Protein AF-A0A945CCV3-F1 (afdb_monomer_lite)

Secondary structure (DSSP, 8-state):
-------GGGGTTHHHHHHHHHHHH--HHHHHTT--STHHHHGGGT-SEEEEE-SSS--SSHHHHHHHHHHTT-EESGGGGT-S-HHHHHHHHHHHHHHHHHT---TTEEEEE--HHHHHHHHHH--TT-EEEEETTEEEEETTTTS--

pLDDT: mean 76.74, std 17.69, range [27.06, 95.12]

Sequence (149 aa):
MVIVSLQVFDTFPSLKDINQRLNKESSSTYWSSKLKNSFWSNLPERYTKITYVFPFNQPTKSFELLYFASKNNLSTNFGYWFKDTKYFYSKEKKRLQNQILMNEFEDYSIYYFHDLDAWTNIINNKGPQDYAKEVDGYKIYAPNFFSEK

Structure (mmCIF, N/CA/C/O backbone):
data_AF-A0A945CCV3-F1
#
_entry.id   AF-A0A945CCV3-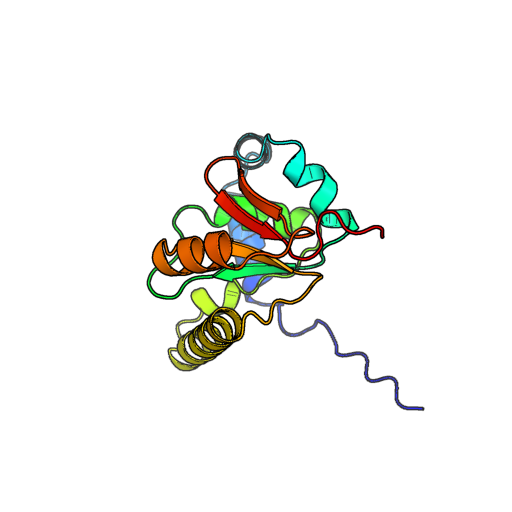F1
#
loop_
_atom_site.group_PDB
_atom_site.id
_atom_site.type_symbol
_atom_site.label_atom_id
_atom_site.label_alt_id
_atom_site.label_comp_id
_atom_site.label_asym_id
_atom_site.label_entity_id
_atom_site.label_seq_id
_atom_site.pdbx_PDB_ins_code
_atom_site.Cartn_x
_atom_site.Cartn_y
_atom_site.Cartn_z
_atom_site.occupancy
_atom_site.B_iso_or_equiv
_atom_site.auth_seq_id
_atom_site.auth_comp_id
_atom_site.auth_asym_id
_atom_site.auth_atom_id
_atom_site.pdbx_PDB_model_num
ATOM 1 N N . MET A 1 1 ? -19.404 -28.806 -15.351 1.00 35.38 1 MET A N 1
ATOM 2 C CA . MET A 1 1 ? -19.218 -27.593 -14.529 1.00 35.38 1 MET A CA 1
ATOM 3 C C . MET A 1 1 ? -17.718 -27.434 -14.330 1.00 35.38 1 MET A C 1
ATOM 5 O O . MET A 1 1 ? -17.134 -28.187 -13.566 1.00 35.38 1 MET A O 1
ATOM 9 N N . VAL A 1 2 ? -17.063 -26.607 -15.147 1.00 27.06 2 VAL A N 1
ATOM 10 C CA . VAL A 1 2 ? -15.604 -26.438 -15.083 1.00 27.06 2 VAL A CA 1
ATOM 11 C C . VAL A 1 2 ? -15.325 -25.411 -13.996 1.00 27.06 2 VAL A C 1
ATOM 13 O O . VAL A 1 2 ? -15.537 -24.220 -14.197 1.00 27.06 2 VAL A O 1
ATOM 16 N N . ILE A 1 3 ? -14.907 -25.883 -12.825 1.00 38.38 3 ILE A N 1
ATOM 17 C CA . ILE A 1 3 ? -14.320 -25.018 -11.808 1.00 38.38 3 ILE A CA 1
ATOM 18 C C . ILE A 1 3 ? -12.915 -24.706 -12.314 1.00 38.38 3 ILE A C 1
ATOM 20 O O . ILE A 1 3 ? -12.028 -25.557 -12.274 1.00 38.38 3 ILE A O 1
ATOM 24 N N . VAL A 1 4 ? -12.725 -23.503 -12.855 1.00 36.97 4 VAL A N 1
ATOM 25 C CA . VAL A 1 4 ? -11.385 -22.977 -13.109 1.00 36.97 4 VAL A CA 1
ATOM 26 C C . VAL A 1 4 ? -10.847 -22.526 -11.760 1.00 36.97 4 VAL A C 1
ATOM 28 O O . VAL A 1 4 ? -11.004 -21.378 -11.355 1.00 36.97 4 VAL A O 1
ATOM 31 N N . SER A 1 5 ? -10.236 -23.453 -11.031 1.00 37.19 5 SER A N 1
ATOM 32 C CA . SER A 1 5 ? -9.310 -23.102 -9.964 1.00 37.19 5 SER A CA 1
ATOM 33 C C . SER A 1 5 ? -8.154 -22.386 -10.659 1.00 37.19 5 SER A C 1
ATOM 35 O O . SER A 1 5 ? -7.307 -23.046 -11.262 1.00 37.19 5 SER A O 1
ATOM 37 N N . LEU A 1 6 ? -8.143 -21.047 -10.663 1.00 35.56 6 LEU A N 1
ATOM 38 C CA . LEU A 1 6 ? -6.943 -20.292 -11.021 1.00 35.56 6 LEU A CA 1
ATOM 39 C C . LEU A 1 6 ? -5.865 -20.729 -10.029 1.00 35.56 6 LEU A C 1
ATOM 41 O O . LEU A 1 6 ? -5.850 -20.332 -8.865 1.00 35.56 6 LEU A O 1
ATOM 45 N N . GLN A 1 7 ? -5.033 -21.659 -10.480 1.00 33.78 7 GLN A N 1
ATOM 46 C CA . GLN A 1 7 ? -3.958 -22.223 -9.701 1.00 33.78 7 GLN A CA 1
ATOM 47 C C . GLN A 1 7 ? -3.011 -21.084 -9.334 1.00 33.78 7 GLN A C 1
ATOM 49 O O . GLN A 1 7 ? -2.461 -20.405 -10.197 1.00 33.78 7 GLN A O 1
ATOM 54 N N . VAL A 1 8 ? -2.800 -20.907 -8.033 1.00 41.38 8 VAL A N 1
ATOM 55 C CA . VAL A 1 8 ? -1.874 -19.952 -7.401 1.00 41.38 8 VAL A CA 1
ATOM 56 C C . VAL A 1 8 ? -0.400 -20.326 -7.687 1.00 41.38 8 VAL A C 1
ATOM 58 O O . VAL A 1 8 ? 0.504 -20.009 -6.922 1.00 41.38 8 VAL A O 1
ATOM 61 N N . PHE A 1 9 ? -0.129 -21.041 -8.781 1.00 35.25 9 PHE A N 1
ATOM 62 C CA . PHE A 1 9 ? 1.121 -21.758 -9.026 1.00 35.25 9 PHE A CA 1
ATOM 63 C C . PHE A 1 9 ? 2.205 -20.961 -9.763 1.00 35.25 9 PHE A C 1
ATOM 65 O O . PHE A 1 9 ? 3.340 -21.426 -9.832 1.00 35.25 9 PHE A O 1
ATOM 72 N N . ASP A 1 10 ? 1.942 -19.723 -10.182 1.00 29.92 10 ASP A N 1
ATOM 73 C CA . ASP A 1 10 ? 2.943 -18.904 -10.889 1.00 29.92 10 ASP A CA 1
ATOM 74 C C . ASP A 1 10 ? 3.707 -17.906 -9.993 1.00 29.92 10 ASP A C 1
ATOM 76 O O . ASP A 1 10 ? 4.259 -16.916 -10.478 1.00 29.92 10 ASP A O 1
ATOM 80 N N . THR A 1 11 ? 3.814 -18.174 -8.683 1.00 43.78 11 THR A N 1
ATOM 81 C CA . THR A 1 11 ? 4.665 -17.377 -7.763 1.00 43.78 11 THR A CA 1
ATOM 82 C C . THR A 1 11 ? 5.885 -18.142 -7.211 1.00 43.78 11 THR A C 1
ATOM 84 O O . THR A 1 11 ? 6.526 -17.693 -6.263 1.00 43.78 11 THR A O 1
ATOM 87 N N . PHE A 1 12 ? 6.248 -19.304 -7.767 1.00 47.75 12 PHE A N 1
ATOM 88 C CA . PHE A 1 12 ? 7.126 -20.262 -7.065 1.00 47.75 12 PHE A CA 1
ATOM 89 C C . PHE A 1 12 ? 8.641 -20.309 -7.372 1.00 47.75 12 PHE A C 1
ATOM 91 O O . PHE A 1 12 ? 9.316 -21.149 -6.775 1.00 47.75 12 PHE A O 1
ATOM 98 N N . PRO A 1 13 ? 9.244 -19.397 -8.160 1.00 41.19 13 PRO A N 1
ATOM 99 C CA . PRO A 1 13 ? 10.700 -19.182 -8.078 1.00 41.19 13 PRO A CA 1
ATOM 100 C C . PRO A 1 13 ? 11.078 -18.041 -7.119 1.00 41.19 13 PRO A C 1
ATOM 102 O O . PRO A 1 13 ? 11.873 -18.227 -6.200 1.00 41.19 13 PRO A O 1
ATOM 105 N N . SER A 1 14 ? 10.440 -16.872 -7.254 1.00 47.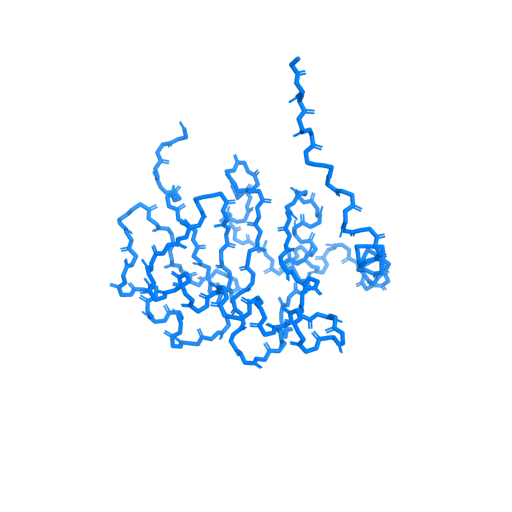47 14 SER A N 1
ATOM 106 C CA . SER A 1 14 ? 10.811 -15.667 -6.496 1.00 47.47 14 SER A CA 1
ATOM 107 C C . SER A 1 14 ? 10.509 -15.769 -5.002 1.00 47.47 14 SER A C 1
ATOM 109 O O . SER A 1 14 ? 11.255 -15.222 -4.198 1.00 47.47 14 SER A O 1
ATOM 111 N N . LEU A 1 15 ? 9.449 -16.483 -4.600 1.00 49.50 15 LEU A N 1
ATOM 112 C CA . LEU A 1 15 ? 9.136 -16.678 -3.179 1.00 49.50 15 LEU A CA 1
ATOM 113 C C . LEU A 1 15 ? 10.166 -17.555 -2.467 1.00 49.50 15 LEU A C 1
ATOM 115 O O . LEU A 1 15 ? 10.426 -17.337 -1.289 1.00 49.50 15 LEU A O 1
ATOM 119 N N . LYS A 1 16 ? 10.774 -18.525 -3.159 1.00 50.00 16 LYS A N 1
ATOM 120 C CA . LYS A 1 16 ? 11.795 -19.397 -2.565 1.00 50.00 16 LYS A CA 1
ATOM 121 C C . LYS A 1 16 ? 13.082 -18.619 -2.293 1.00 50.00 16 LYS A C 1
ATOM 123 O O . LYS A 1 16 ? 13.631 -18.737 -1.201 1.00 50.00 16 LYS A O 1
ATOM 128 N N . ASP A 1 17 ? 13.489 -17.765 -3.228 1.00 53.69 17 ASP A N 1
ATOM 129 C CA . ASP A 1 17 ? 14.653 -16.886 -3.072 1.00 53.69 17 ASP A CA 1
ATOM 130 C C . ASP A 1 17 ? 14.408 -15.784 -2.035 1.00 53.69 17 ASP A C 1
ATOM 132 O O . ASP A 1 17 ? 15.293 -15.477 -1.238 1.00 53.69 17 ASP A O 1
ATOM 136 N N . ILE A 1 18 ? 13.194 -15.221 -1.989 1.00 57.19 18 ILE A N 1
ATOM 137 C CA . ILE A 1 18 ? 12.795 -14.269 -0.945 1.00 57.19 18 ILE A CA 1
ATOM 138 C C . ILE A 1 18 ? 12.786 -14.962 0.417 1.00 57.19 18 ILE A C 1
ATOM 140 O O . ILE A 1 18 ? 13.393 -14.444 1.342 1.00 57.19 18 ILE A O 1
ATOM 144 N N . ASN A 1 19 ? 12.188 -16.147 0.551 1.00 56.75 19 ASN A N 1
ATOM 145 C CA . ASN A 1 19 ? 12.186 -16.893 1.811 1.00 56.75 19 ASN A CA 1
ATOM 146 C C . ASN A 1 19 ? 13.603 -17.289 2.244 1.00 56.75 19 ASN A C 1
ATOM 148 O O . ASN A 1 19 ? 13.918 -17.208 3.426 1.00 56.75 19 ASN A O 1
ATOM 152 N N . GLN A 1 20 ? 14.488 -17.661 1.315 1.00 58.00 20 GLN A N 1
ATOM 153 C CA . GLN A 1 20 ? 15.898 -17.905 1.631 1.00 58.00 20 GLN A CA 1
ATOM 154 C C . GLN A 1 20 ? 16.624 -16.634 2.088 1.00 58.00 20 GLN A C 1
ATOM 156 O O . GLN A 1 20 ? 17.374 -16.695 3.060 1.00 58.00 20 GLN A O 1
ATOM 161 N N . ARG A 1 21 ? 16.393 -15.482 1.442 1.00 53.59 21 ARG A N 1
ATOM 162 C CA . ARG A 1 21 ? 16.958 -14.187 1.864 1.00 53.59 21 ARG A CA 1
ATOM 163 C C . ARG A 1 21 ? 16.403 -13.735 3.215 1.00 53.59 21 ARG A C 1
ATOM 165 O O . ARG A 1 21 ? 17.184 -13.347 4.074 1.00 53.59 21 ARG A O 1
ATOM 172 N N . LEU A 1 22 ? 15.097 -13.882 3.440 1.00 59.44 22 LEU A N 1
ATOM 173 C CA . LEU A 1 22 ? 14.446 -13.622 4.725 1.00 59.44 22 LEU A CA 1
ATOM 174 C C . LEU A 1 22 ? 15.044 -14.503 5.824 1.00 59.44 22 LEU A C 1
ATOM 176 O O . LEU A 1 22 ? 15.437 -13.980 6.857 1.00 59.44 22 LEU A O 1
ATOM 180 N N . ASN A 1 23 ? 15.200 -15.806 5.581 1.00 58.16 23 ASN A N 1
ATOM 181 C CA . ASN A 1 23 ? 15.800 -16.735 6.543 1.00 58.16 23 ASN A CA 1
ATOM 182 C C . ASN A 1 23 ? 17.289 -16.450 6.804 1.00 58.16 23 ASN A C 1
ATOM 184 O O . ASN A 1 23 ? 17.773 -16.699 7.905 1.00 58.16 23 ASN A O 1
ATOM 188 N N . LYS A 1 24 ? 18.023 -15.933 5.810 1.00 54.78 24 LYS A N 1
ATOM 189 C CA . LYS A 1 24 ? 19.440 -15.558 5.944 1.00 54.78 24 LYS A CA 1
ATOM 190 C C . LYS A 1 24 ? 19.630 -14.235 6.697 1.00 54.78 24 LYS A C 1
ATOM 192 O O . LYS A 1 24 ? 20.640 -14.075 7.373 1.00 54.78 24 LYS A O 1
ATOM 197 N N . GLU A 1 25 ? 18.675 -13.309 6.597 1.00 57.81 25 GLU A N 1
ATOM 198 C CA . GLU A 1 25 ? 18.703 -12.005 7.279 1.00 57.81 25 GLU A CA 1
ATOM 199 C C . GLU A 1 25 ? 17.905 -11.967 8.600 1.00 57.81 25 GLU A C 1
ATOM 201 O O . GLU A 1 25 ? 17.929 -10.960 9.308 1.00 57.81 25 GLU A O 1
ATOM 206 N N . SER A 1 26 ? 17.185 -13.028 8.983 1.00 53.06 26 SER A N 1
ATOM 207 C CA . SER A 1 26 ? 16.289 -12.985 10.143 1.00 53.06 26 SER A CA 1
ATOM 208 C C . SER A 1 26 ? 16.949 -13.439 11.445 1.00 53.06 26 SER A C 1
ATOM 210 O O . SER A 1 26 ? 17.090 -14.631 11.712 1.00 53.06 26 SER A O 1
ATOM 212 N N . SER A 1 27 ? 17.129 -12.499 12.367 1.00 56.69 27 SER A N 1
ATOM 213 C CA . SER A 1 27 ? 16.450 -12.698 13.647 1.00 56.69 27 SER A CA 1
ATOM 214 C C . SER A 1 27 ? 15.012 -12.213 13.447 1.00 56.69 27 SER A C 1
ATOM 216 O O . SER A 1 27 ? 14.782 -11.043 13.146 1.00 56.69 27 SER A O 1
ATOM 218 N N . SER A 1 28 ? 14.032 -13.116 13.548 1.00 59.91 28 SER A N 1
ATOM 219 C CA . SER A 1 28 ? 12.593 -12.822 13.386 1.00 59.91 28 SER A CA 1
ATOM 220 C C . SER A 1 28 ? 12.117 -11.641 14.249 1.00 59.91 28 SER A C 1
ATOM 222 O O . SER A 1 28 ? 11.152 -10.959 13.901 1.00 59.91 28 SER A O 1
ATOM 224 N N . THR A 1 29 ? 12.839 -11.372 15.339 1.00 61.19 29 THR A N 1
ATOM 225 C CA . THR A 1 29 ? 12.691 -10.234 16.251 1.00 61.19 29 THR A CA 1
ATOM 226 C C . THR A 1 29 ? 13.014 -8.876 15.617 1.00 61.19 29 THR A C 1
ATOM 228 O O . THR A 1 29 ? 12.352 -7.893 15.939 1.00 61.19 29 THR A O 1
ATOM 231 N N . TYR A 1 30 ? 14.002 -8.776 14.719 1.00 68.88 30 TYR A N 1
ATOM 232 C CA . TYR A 1 30 ? 14.389 -7.494 14.116 1.00 68.88 30 TYR A CA 1
ATOM 233 C C . TYR A 1 30 ? 13.259 -6.938 13.245 1.00 68.88 30 TYR A C 1
ATOM 235 O O . TYR A 1 30 ? 12.801 -5.814 13.452 1.00 68.88 30 TYR A O 1
ATOM 243 N N . TRP A 1 31 ? 12.752 -7.759 12.326 1.00 68.38 31 TRP A N 1
ATOM 244 C CA . TRP A 1 31 ? 11.705 -7.363 11.385 1.00 68.38 31 TRP A CA 1
ATOM 245 C C . TRP A 1 31 ? 10.364 -7.109 12.080 1.00 68.38 31 TRP A C 1
ATOM 247 O O . TRP A 1 31 ? 9.701 -6.115 11.787 1.00 68.38 31 TRP A O 1
ATOM 257 N N . SER A 1 32 ? 9.988 -7.940 13.061 1.00 66.50 32 SER A N 1
ATOM 258 C CA . SER A 1 32 ? 8.768 -7.711 13.850 1.00 66.50 32 SER A CA 1
ATOM 259 C C . SER A 1 32 ? 8.841 -6.430 14.683 1.00 66.50 32 SER A C 1
ATOM 261 O O . SER A 1 32 ? 7.838 -5.740 14.831 1.00 66.50 32 SER A O 1
ATOM 263 N N . SER A 1 33 ? 10.030 -6.051 15.163 1.00 67.94 33 SER A N 1
ATOM 264 C CA . SER A 1 33 ? 10.214 -4.817 15.931 1.00 67.94 33 SER A CA 1
ATOM 265 C C . SER A 1 33 ? 9.997 -3.535 15.121 1.00 67.94 33 SER A C 1
ATOM 267 O O . SER A 1 33 ? 9.909 -2.467 15.718 1.00 67.94 33 SER A O 1
ATOM 269 N N . LYS A 1 34 ? 9.924 -3.595 13.786 1.00 80.44 34 LYS A N 1
ATOM 270 C CA . LYS A 1 34 ? 9.705 -2.412 12.938 1.00 80.44 34 LYS A CA 1
ATOM 271 C C . LYS A 1 34 ? 8.227 -2.096 12.709 1.00 80.44 34 LYS A C 1
ATOM 273 O O . LYS A 1 34 ? 7.914 -0.939 12.469 1.00 80.44 34 LYS A O 1
ATOM 278 N N . LEU A 1 35 ? 7.343 -3.089 12.810 1.00 86.44 35 LEU A N 1
ATOM 279 C CA . LEU A 1 35 ? 5.895 -2.954 12.610 1.00 86.44 35 LEU A CA 1
ATOM 280 C C . LEU A 1 35 ? 5.181 -3.089 13.962 1.00 86.44 35 LEU A C 1
ATOM 282 O O . LEU A 1 35 ? 4.629 -4.139 14.286 1.00 86.44 35 LEU A O 1
ATOM 286 N N . LYS A 1 36 ? 5.272 -2.049 14.798 1.00 84.94 36 LYS A N 1
ATOM 287 C CA . LYS A 1 36 ? 4.811 -2.083 16.199 1.00 84.94 36 LYS A CA 1
ATOM 288 C C . LYS A 1 36 ? 3.359 -1.650 16.367 1.00 84.94 36 LYS A C 1
ATOM 290 O O . LYS A 1 36 ? 2.752 -1.957 17.391 1.00 84.94 36 LYS A O 1
ATOM 295 N N . ASN A 1 37 ? 2.823 -0.887 15.420 1.00 90.00 37 ASN A N 1
ATOM 296 C CA . ASN A 1 37 ? 1.484 -0.334 15.538 1.00 90.00 37 ASN A CA 1
ATOM 297 C C . ASN A 1 37 ? 0.412 -1.439 15.483 1.00 90.00 37 ASN A C 1
ATOM 299 O O . ASN A 1 37 ? 0.493 -2.351 14.659 1.00 90.00 37 ASN A O 1
ATOM 303 N N . SER A 1 38 ? -0.631 -1.332 16.311 1.00 87.69 38 SER A N 1
ATOM 304 C CA . SER A 1 38 ? -1.758 -2.280 16.318 1.00 87.69 38 SER A CA 1
ATOM 305 C C . SER A 1 38 ? -2.547 -2.299 15.005 1.00 87.69 38 SER A C 1
ATOM 307 O O . SER A 1 38 ? -3.271 -3.250 14.736 1.00 87.69 38 SER A O 1
ATOM 309 N N . PHE A 1 39 ? -2.370 -1.297 14.143 1.00 89.44 39 PHE A N 1
ATOM 310 C CA . PHE A 1 39 ? -2.842 -1.321 12.764 1.00 89.44 39 PHE A CA 1
ATOM 311 C C . PHE A 1 39 ? -2.493 -2.642 12.061 1.00 89.44 39 PHE A C 1
ATOM 313 O O . PHE A 1 39 ? -3.368 -3.263 11.464 1.00 89.44 39 PHE A O 1
ATOM 320 N N . TRP A 1 40 ? -1.250 -3.118 12.194 1.00 89.50 40 TRP A N 1
ATOM 321 C CA . TRP A 1 40 ? -0.761 -4.300 11.482 1.00 89.50 40 TRP A CA 1
ATOM 322 C C . TRP A 1 40 ? -1.416 -5.609 11.924 1.00 89.50 40 TRP A C 1
ATOM 324 O O . TRP A 1 40 ? -1.520 -6.524 11.111 1.00 89.50 40 TRP A O 1
ATOM 334 N N . SER A 1 41 ? -1.876 -5.725 13.175 1.00 85.38 41 SER A N 1
ATOM 335 C CA . SER A 1 41 ? -2.489 -6.970 13.660 1.00 85.38 41 SER A CA 1
ATOM 336 C C . SER A 1 41 ? -3.862 -7.235 13.048 1.00 85.38 41 SER A C 1
ATOM 338 O O . SER A 1 41 ? -4.248 -8.390 12.918 1.00 85.38 41 SER A O 1
ATOM 340 N N . ASN A 1 42 ? -4.575 -6.185 12.635 1.00 83.19 42 ASN A N 1
ATOM 341 C CA . ASN A 1 42 ? -5.956 -6.295 12.152 1.00 83.19 42 ASN A CA 1
ATOM 342 C C . ASN A 1 42 ? -6.042 -6.522 10.635 1.00 83.19 42 ASN A C 1
ATOM 344 O O . ASN A 1 42 ? -7.090 -6.894 10.110 1.00 83.19 42 ASN A O 1
ATOM 348 N N . LEU A 1 43 ? -4.945 -6.286 9.913 1.00 87.12 43 LEU A N 1
ATOM 349 C CA . LEU A 1 43 ? -4.909 -6.355 8.454 1.00 87.12 43 LEU A CA 1
ATOM 350 C C . LEU A 1 43 ? -5.153 -7.755 7.876 1.00 87.12 43 LEU A C 1
ATOM 352 O O . LEU A 1 43 ? -5.945 -7.856 6.937 1.00 87.12 43 LEU A O 1
ATOM 356 N N . PRO A 1 44 ? -4.538 -8.833 8.400 1.00 86.19 44 PRO A N 1
ATOM 357 C CA . PRO A 1 44 ? -4.659 -10.155 7.786 1.00 86.19 44 PRO A CA 1
ATOM 358 C C . PRO A 1 44 ? -6.082 -10.718 7.784 1.00 86.19 44 PRO A C 1
ATOM 360 O O . PRO A 1 44 ? -6.384 -11.619 7.012 1.00 86.19 44 PRO A O 1
ATOM 363 N N . GLU A 1 45 ? -6.969 -10.201 8.636 1.00 86.38 45 GLU A N 1
ATOM 364 C CA . GLU A 1 45 ? -8.350 -10.676 8.694 1.00 86.38 45 GLU A CA 1
ATOM 365 C C . GLU A 1 45 ? -9.265 -10.084 7.614 1.00 86.38 45 GLU A C 1
ATOM 367 O O . GLU A 1 45 ? -10.400 -10.538 7.468 1.00 86.38 45 GLU A O 1
ATOM 372 N N . ARG A 1 46 ? -8.835 -9.012 6.941 1.00 88.69 46 ARG A N 1
ATOM 373 C CA . ARG A 1 46 ? -9.648 -8.283 5.953 1.00 88.69 46 ARG A CA 1
ATOM 374 C C . ARG A 1 46 ? -8.989 -8.227 4.583 1.00 88.69 46 ARG A C 1
ATOM 376 O O . ARG A 1 46 ? -9.680 -8.247 3.571 1.00 88.69 46 ARG A O 1
ATOM 383 N N . TYR A 1 47 ? -7.667 -8.166 4.549 1.00 92.88 47 TYR A N 1
ATOM 384 C CA . TYR A 1 47 ? -6.912 -7.984 3.321 1.00 92.88 47 TYR A CA 1
ATOM 385 C C . TYR A 1 47 ? -6.149 -9.255 2.981 1.00 92.88 47 TYR A C 1
ATOM 387 O O . TYR A 1 47 ? -5.629 -9.936 3.858 1.00 92.88 47 TYR A O 1
ATOM 395 N N . THR A 1 48 ? -6.044 -9.546 1.689 1.00 92.75 48 THR A N 1
ATOM 396 C CA . THR A 1 48 ? -5.353 -10.734 1.157 1.00 92.75 48 THR A CA 1
ATOM 397 C C . THR A 1 48 ? -4.111 -10.360 0.346 1.00 92.75 48 THR A C 1
ATOM 399 O O . THR A 1 48 ? -3.392 -11.226 -0.168 1.00 92.75 48 THR A O 1
ATOM 402 N N . LYS A 1 49 ? -3.841 -9.056 0.211 1.00 92.69 49 LYS A N 1
ATOM 403 C CA . LYS A 1 49 ? -2.810 -8.520 -0.675 1.00 92.69 49 LYS A CA 1
ATOM 404 C C . LYS A 1 49 ? -2.160 -7.263 -0.108 1.00 92.69 49 LYS A C 1
ATOM 406 O O . LYS A 1 49 ? -2.837 -6.398 0.440 1.00 92.69 49 LYS A O 1
ATOM 411 N N . ILE A 1 50 ? -0.848 -7.143 -0.307 1.00 90.94 50 ILE A N 1
ATOM 412 C CA . ILE A 1 50 ? -0.103 -5.888 -0.179 1.00 90.94 50 ILE A CA 1
ATOM 413 C C . ILE A 1 50 ? 0.412 -5.494 -1.563 1.00 90.94 50 ILE A C 1
ATOM 415 O O . ILE A 1 50 ? 1.273 -6.150 -2.155 1.00 90.94 50 ILE A O 1
ATOM 419 N N . THR A 1 51 ? -0.121 -4.397 -2.081 1.00 90.81 51 THR A N 1
ATOM 420 C CA . THR A 1 51 ? 0.286 -3.783 -3.337 1.00 90.81 51 THR A CA 1
ATOM 421 C C . THR A 1 51 ? 1.272 -2.665 -3.052 1.00 90.81 51 THR A C 1
ATOM 423 O O . THR A 1 51 ? 0.957 -1.658 -2.421 1.00 90.81 51 THR A O 1
ATOM 426 N N . TYR A 1 52 ? 2.484 -2.823 -3.556 1.00 87.56 52 TYR A N 1
ATOM 427 C CA . TYR A 1 52 ? 3.479 -1.778 -3.504 1.00 87.56 52 TYR A CA 1
ATOM 428 C C . TYR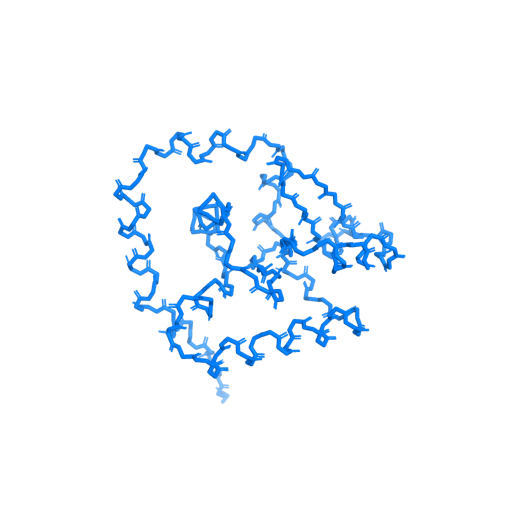 A 1 52 ? 3.320 -0.841 -4.701 1.00 87.56 52 TYR A C 1
ATOM 430 O O . TYR A 1 52 ? 3.344 -1.279 -5.857 1.00 87.56 52 TYR A O 1
ATOM 438 N N . VAL A 1 53 ? 3.176 0.451 -4.420 1.00 85.88 53 VAL A N 1
ATOM 439 C C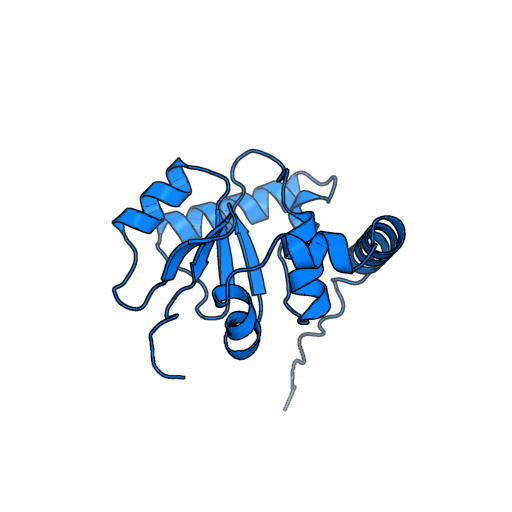A . VAL A 1 53 ? 2.958 1.495 -5.417 1.00 85.88 53 VAL A CA 1
ATOM 440 C C . VAL A 1 53 ? 4.282 2.210 -5.700 1.00 85.88 53 VAL A C 1
ATOM 442 O O . VAL A 1 53 ? 4.660 3.151 -4.997 1.00 85.88 53 VAL A O 1
ATOM 445 N N . PHE A 1 54 ? 4.998 1.749 -6.736 1.00 74.19 54 PHE A N 1
ATOM 446 C CA . PHE A 1 54 ? 6.259 2.347 -7.199 1.00 74.19 54 PHE A CA 1
ATOM 447 C C . PHE A 1 54 ? 6.159 2.860 -8.631 1.00 74.19 54 PHE A C 1
ATOM 449 O O . PHE A 1 54 ? 6.225 2.083 -9.584 1.00 74.19 54 PHE A O 1
ATOM 456 N N . PRO A 1 55 ? 6.073 4.177 -8.826 1.00 53.56 55 PRO A N 1
ATOM 457 C CA . PRO A 1 55 ? 6.188 4.739 -10.159 1.00 53.56 55 PRO A CA 1
ATOM 458 C C . PRO A 1 55 ? 7.648 4.924 -10.613 1.00 53.56 55 PRO A C 1
ATOM 460 O O . PRO A 1 55 ? 7.866 4.941 -11.824 1.00 53.56 55 PRO A O 1
ATOM 463 N N . PHE A 1 56 ? 8.649 5.025 -9.721 1.00 51.97 56 PHE A N 1
ATOM 464 C CA . PHE A 1 56 ? 10.019 5.398 -10.137 1.00 51.97 56 PHE A CA 1
ATOM 465 C C . PHE A 1 56 ? 11.175 4.559 -9.556 1.00 51.97 56 PHE A C 1
ATOM 467 O O . PHE A 1 56 ? 12.003 4.117 -10.347 1.00 51.97 56 PHE A O 1
ATOM 474 N N . ASN A 1 57 ? 11.228 4.265 -8.247 1.00 54.53 57 ASN A N 1
ATOM 475 C CA . ASN A 1 57 ? 12.390 3.600 -7.618 1.00 54.53 57 ASN A CA 1
ATOM 476 C C . ASN A 1 57 ? 12.031 2.330 -6.830 1.00 54.53 57 ASN A C 1
ATOM 478 O O . ASN A 1 57 ? 10.924 2.205 -6.305 1.00 54.53 57 ASN A O 1
ATOM 482 N N . GLN A 1 58 ? 12.995 1.406 -6.722 1.00 59.81 58 GLN A N 1
ATOM 483 C CA . GLN A 1 58 ? 12.896 0.212 -5.880 1.00 59.81 58 GLN A CA 1
ATOM 484 C C . GLN A 1 58 ? 12.812 0.623 -4.395 1.00 59.81 58 GLN A C 1
ATOM 486 O O . GLN A 1 58 ? 13.574 1.486 -3.955 1.00 59.81 58 GLN A O 1
ATOM 491 N N . PRO A 1 59 ? 11.898 0.042 -3.604 1.00 60.12 59 PRO A N 1
ATOM 492 C CA . PRO A 1 59 ? 11.732 0.401 -2.199 1.00 60.12 59 PRO A CA 1
ATOM 493 C C . PRO A 1 59 ? 12.948 0.071 -1.346 1.00 60.12 59 PRO A C 1
ATOM 495 O O . PRO A 1 59 ? 13.461 -1.043 -1.368 1.00 60.12 59 PRO A O 1
ATOM 498 N N . THR A 1 60 ? 13.304 1.010 -0.478 1.00 62.19 60 THR A N 1
ATOM 499 C CA . THR A 1 60 ? 14.362 0.852 0.528 1.00 62.19 60 THR A CA 1
ATOM 500 C C . THR A 1 60 ? 13.884 0.209 1.837 1.00 62.19 60 THR A C 1
ATOM 502 O O . THR A 1 60 ? 14.712 -0.211 2.635 1.00 62.19 60 THR A O 1
ATOM 505 N N . LYS A 1 61 ? 12.563 0.103 2.060 1.00 69.31 61 LYS A N 1
ATOM 506 C CA . LYS A 1 61 ? 11.930 -0.461 3.277 1.00 69.31 61 LYS A CA 1
ATOM 507 C C . LYS A 1 61 ? 10.944 -1.597 2.978 1.00 69.31 61 LYS A C 1
ATOM 509 O O . LYS A 1 61 ? 9.918 -1.756 3.629 1.00 69.31 61 LYS A O 1
ATOM 514 N N . SER A 1 62 ? 11.147 -2.327 1.886 1.00 73.81 62 SER A N 1
ATOM 515 C CA . SER A 1 62 ? 10.183 -3.356 1.480 1.00 73.81 62 SER A CA 1
ATOM 516 C C . SER A 1 62 ? 10.285 -4.650 2.270 1.00 73.81 62 SER A C 1
ATOM 518 O O . SER A 1 62 ? 9.301 -5.383 2.316 1.00 73.81 62 SER A O 1
ATOM 520 N N . PHE A 1 63 ? 11.447 -4.951 2.852 1.00 78.31 63 PHE A N 1
ATOM 521 C CA . PHE A 1 63 ? 11.712 -6.247 3.475 1.00 78.31 63 PHE A CA 1
ATOM 522 C C . PHE A 1 63 ? 10.822 -6.508 4.691 1.00 78.31 63 PHE A C 1
ATOM 524 O O . PHE A 1 63 ? 10.287 -7.606 4.813 1.00 78.31 63 PHE A O 1
ATOM 531 N N . GLU A 1 64 ? 10.565 -5.497 5.521 1.00 83.56 64 GLU A N 1
ATOM 532 C CA . GLU A 1 64 ? 9.629 -5.572 6.644 1.00 83.56 64 GLU A CA 1
ATOM 533 C C . GLU A 1 64 ? 8.222 -5.967 6.174 1.00 83.56 64 GLU A C 1
ATOM 535 O O . GLU A 1 64 ? 7.607 -6.885 6.719 1.00 83.56 64 GLU A O 1
ATOM 540 N N . LEU A 1 65 ? 7.725 -5.295 5.129 1.00 84.62 65 LEU A N 1
ATOM 541 C CA . LEU A 1 65 ? 6.399 -5.546 4.566 1.00 84.62 65 LEU A CA 1
ATOM 542 C C . LEU A 1 65 ? 6.322 -6.906 3.863 1.00 84.62 65 LEU A C 1
ATOM 544 O O . LEU A 1 65 ? 5.288 -7.563 3.932 1.00 84.62 65 LEU A O 1
ATOM 548 N N . LEU A 1 66 ? 7.407 -7.360 3.228 1.00 83.44 66 LEU A N 1
ATOM 549 C CA . LEU A 1 66 ? 7.466 -8.689 2.612 1.00 83.44 66 LEU A CA 1
ATOM 550 C C . LEU A 1 66 ? 7.458 -9.788 3.652 1.00 83.44 66 LEU A C 1
ATOM 552 O O . LEU A 1 66 ? 6.771 -10.791 3.482 1.00 83.44 66 LEU A O 1
ATOM 556 N N . TYR A 1 67 ? 8.224 -9.601 4.723 1.00 83.69 67 TYR A N 1
ATOM 557 C CA . TYR A 1 67 ? 8.236 -10.519 5.843 1.00 83.69 67 TYR A CA 1
ATOM 558 C C . TYR A 1 67 ? 6.847 -10.595 6.483 1.00 83.69 67 TYR A C 1
ATOM 560 O O . TYR A 1 67 ? 6.332 -11.689 6.710 1.00 83.69 67 TYR A O 1
ATOM 568 N N . PHE A 1 68 ? 6.204 -9.444 6.704 1.00 86.25 68 PHE A N 1
ATOM 569 C CA . PHE A 1 68 ? 4.831 -9.381 7.196 1.00 86.25 68 PHE A CA 1
ATOM 570 C C . PHE A 1 68 ? 3.845 -10.078 6.252 1.00 86.25 68 PHE A C 1
ATOM 572 O O . PHE A 1 68 ? 3.029 -10.873 6.715 1.00 86.25 68 PHE A O 1
ATOM 579 N N . ALA A 1 69 ? 3.938 -9.829 4.944 1.00 87.69 69 ALA A N 1
ATOM 580 C CA . ALA A 1 69 ? 3.086 -10.466 3.950 1.00 87.69 69 ALA A CA 1
ATOM 581 C C . ALA A 1 69 ? 3.266 -11.988 3.948 1.00 87.69 69 ALA A C 1
ATOM 583 O O . ALA A 1 69 ? 2.287 -12.719 4.059 1.00 87.69 69 ALA A O 1
ATOM 584 N N . SER A 1 70 ? 4.516 -12.461 3.919 1.00 84.12 70 SER A N 1
ATOM 585 C CA . SER A 1 70 ? 4.858 -13.886 3.961 1.00 84.12 70 SER A CA 1
ATOM 586 C C . SER A 1 70 ? 4.313 -14.560 5.224 1.00 84.12 70 SER A C 1
ATOM 588 O O . SER A 1 70 ? 3.613 -15.566 5.137 1.00 84.12 70 SER A O 1
ATOM 590 N N . LYS A 1 71 ? 4.531 -13.955 6.401 1.00 85.19 71 LYS A N 1
ATOM 591 C CA . LYS A 1 71 ? 4.051 -14.482 7.688 1.00 85.19 71 LYS A CA 1
ATOM 592 C C . LYS A 1 71 ? 2.523 -14.592 7.765 1.00 85.19 71 LYS A C 1
ATOM 594 O O . LYS A 1 71 ? 2.017 -15.471 8.455 1.00 85.19 71 LYS A O 1
ATOM 599 N N . ASN A 1 72 ? 1.804 -13.700 7.088 1.00 85.31 72 ASN A N 1
ATOM 600 C CA . ASN A 1 72 ? 0.345 -13.614 7.133 1.00 85.31 72 ASN A CA 1
ATOM 601 C C . ASN A 1 72 ? -0.338 -14.146 5.860 1.00 85.31 72 ASN A C 1
ATOM 603 O O . ASN A 1 72 ? -1.524 -13.903 5.666 1.00 85.31 72 ASN A O 1
ATOM 607 N N . ASN A 1 73 ? 0.387 -14.867 4.995 1.00 85.25 73 ASN A N 1
ATOM 608 C CA . ASN A 1 73 ? -0.123 -15.410 3.728 1.00 85.25 73 ASN A CA 1
ATOM 609 C C . ASN A 1 73 ? -0.744 -14.355 2.788 1.00 85.25 73 ASN A C 1
ATOM 611 O O . ASN A 1 73 ? -1.667 -14.651 2.031 1.00 85.25 73 ASN A O 1
ATOM 615 N N . LEU A 1 74 ? -0.231 -13.123 2.817 1.00 87.62 74 LEU A N 1
ATOM 616 C CA . LEU A 1 74 ? -0.661 -12.050 1.925 1.00 87.62 74 LEU A CA 1
ATOM 617 C C . LEU A 1 74 ? 0.116 -12.118 0.610 1.00 87.62 74 LEU A C 1
ATOM 619 O O . LEU A 1 74 ? 1.345 -12.222 0.589 1.00 87.62 74 LEU A O 1
ATOM 623 N N . SER A 1 75 ? -0.602 -12.004 -0.503 1.00 89.44 75 SER A N 1
ATOM 624 C CA . SER A 1 75 ? 0.015 -11.876 -1.824 1.00 89.44 75 SER A CA 1
ATOM 625 C C . SER A 1 75 ? 0.677 -10.503 -1.993 1.00 89.44 75 SER A C 1
ATOM 627 O O . SER A 1 75 ? 0.278 -9.523 -1.363 1.00 89.44 75 SER A O 1
ATOM 629 N N . THR A 1 76 ? 1.696 -10.403 -2.853 1.00 86.75 76 THR A N 1
ATOM 630 C CA . THR A 1 76 ? 2.337 -9.115 -3.156 1.00 86.75 76 THR A CA 1
ATOM 631 C C . THR A 1 76 ? 2.644 -8.961 -4.639 1.00 86.75 76 THR A C 1
ATOM 633 O O . THR A 1 76 ? 2.948 -9.937 -5.324 1.00 86.75 76 THR A O 1
ATOM 636 N N . ASN A 1 77 ? 2.636 -7.724 -5.144 1.00 85.44 77 ASN A N 1
ATOM 637 C CA . ASN A 1 77 ? 3.144 -7.418 -6.490 1.00 85.44 77 ASN A CA 1
ATOM 638 C C . ASN A 1 77 ? 4.675 -7.248 -6.518 1.00 85.44 77 ASN A C 1
ATOM 640 O O . ASN A 1 77 ? 5.234 -6.803 -7.519 1.00 85.44 77 ASN A O 1
ATOM 644 N N . PHE A 1 78 ? 5.374 -7.599 -5.433 1.00 79.56 78 PHE A N 1
ATOM 645 C CA . PHE A 1 78 ? 6.780 -7.260 -5.267 1.00 79.56 78 PHE A CA 1
ATOM 646 C C . PHE A 1 78 ? 7.685 -7.888 -6.329 1.00 79.56 78 PHE A C 1
ATOM 648 O O . PHE A 1 78 ? 8.605 -7.245 -6.825 1.00 79.56 78 PHE A O 1
ATOM 655 N N . GLY A 1 79 ? 7.380 -9.124 -6.737 1.00 72.75 79 GLY A N 1
ATOM 656 C CA . GLY A 1 79 ? 8.152 -9.848 -7.746 1.00 72.75 79 GLY A CA 1
ATOM 657 C C . GLY A 1 79 ? 8.228 -9.139 -9.103 1.00 72.75 79 GLY A C 1
ATOM 658 O O . GLY A 1 79 ? 9.219 -9.305 -9.808 1.00 72.75 79 GLY A O 1
ATOM 659 N N . TYR A 1 80 ? 7.245 -8.302 -9.462 1.00 72.19 80 TYR A N 1
ATOM 660 C CA . TYR A 1 80 ? 7.293 -7.510 -10.699 1.00 72.19 80 TYR A CA 1
ATOM 661 C C . TYR A 1 80 ? 8.438 -6.490 -10.697 1.00 72.19 80 TYR A C 1
ATOM 663 O O . TYR A 1 80 ? 8.970 -6.179 -11.760 1.00 72.19 80 TYR A O 1
ATOM 671 N N . TRP A 1 81 ? 8.853 -6.018 -9.519 1.00 69.62 81 TRP A N 1
ATOM 672 C CA . TRP A 1 81 ? 9.922 -5.029 -9.360 1.00 69.62 81 TRP A CA 1
ATOM 673 C C . TRP A 1 81 ? 11.329 -5.638 -9.361 1.00 69.62 81 TRP A C 1
ATOM 675 O O . TRP A 1 81 ? 12.301 -4.903 -9.487 1.00 69.62 81 TRP A O 1
ATOM 685 N N . PHE A 1 82 ? 11.441 -6.962 -9.214 1.00 66.75 82 PHE A N 1
ATOM 686 C CA . PHE A 1 82 ? 12.720 -7.691 -9.144 1.00 66.75 82 PHE A CA 1
ATOM 687 C C . PHE A 1 82 ? 13.029 -8.482 -10.408 1.00 66.75 82 PHE A C 1
ATOM 689 O O . PHE A 1 82 ? 14.116 -9.036 -10.538 1.00 66.75 82 PHE A O 1
ATOM 696 N N . LYS A 1 83 ? 12.079 -8.570 -11.340 1.00 65.50 83 LYS A N 1
ATOM 697 C CA . LYS A 1 83 ? 12.333 -9.193 -12.633 1.00 65.50 83 LYS A CA 1
ATOM 698 C C . LYS A 1 83 ? 13.145 -8.230 -13.499 1.00 65.50 83 LYS A C 1
ATOM 700 O O . LYS A 1 83 ? 12.679 -7.130 -13.783 1.00 65.50 83 LYS A O 1
ATOM 705 N N . ASP A 1 84 ? 14.262 -8.704 -14.049 1.00 58.12 84 ASP A N 1
ATOM 706 C CA . ASP A 1 84 ? 15.113 -7.992 -15.030 1.00 58.12 84 ASP A CA 1
ATOM 707 C C . ASP A 1 84 ? 14.439 -7.745 -16.396 1.00 58.12 84 ASP A C 1
ATOM 709 O O . ASP A 1 84 ? 15.070 -7.447 -17.409 1.00 58.12 84 ASP A O 1
ATOM 713 N N . THR A 1 85 ? 13.116 -7.864 -16.465 1.00 65.38 85 THR A N 1
ATOM 714 C CA . THR A 1 85 ? 12.351 -7.741 -17.701 1.00 65.38 85 THR A CA 1
ATOM 715 C C . THR A 1 85 ? 11.559 -6.444 -17.678 1.00 65.38 85 THR A C 1
ATOM 717 O O . THR A 1 85 ? 10.488 -6.339 -17.075 1.00 65.38 85 THR A O 1
ATOM 720 N N . LYS A 1 86 ? 12.069 -5.453 -18.420 1.00 73.38 86 LYS A N 1
ATOM 721 C CA . LYS A 1 86 ? 11.454 -4.128 -18.617 1.00 73.38 86 LYS A CA 1
ATOM 722 C C . LYS A 1 86 ? 9.951 -4.200 -18.919 1.00 73.38 86 LYS A C 1
ATOM 724 O O . LYS A 1 86 ? 9.193 -3.351 -18.465 1.00 73.38 86 LYS A O 1
ATOM 729 N N . TYR A 1 87 ? 9.510 -5.235 -19.637 1.00 77.50 87 TYR A N 1
ATOM 730 C CA . TYR A 1 87 ? 8.100 -5.469 -19.951 1.00 77.50 87 TYR A CA 1
ATOM 731 C C . TYR A 1 87 ? 7.207 -5.590 -18.705 1.00 77.50 87 TYR A C 1
ATOM 733 O O . TYR A 1 87 ? 6.192 -4.900 -18.610 1.00 77.50 87 TYR A O 1
ATOM 741 N N . PHE A 1 88 ? 7.576 -6.443 -17.745 1.00 73.81 88 PHE A N 1
ATOM 742 C CA . PHE A 1 88 ? 6.758 -6.697 -16.557 1.00 73.81 88 PHE A CA 1
ATOM 743 C C . PHE A 1 88 ? 6.704 -5.469 -15.649 1.00 73.81 88 PHE A C 1
ATOM 745 O O . PHE A 1 88 ? 5.625 -5.113 -15.178 1.00 73.81 88 PHE A O 1
ATOM 752 N N . TYR A 1 89 ? 7.835 -4.776 -15.506 1.00 77.00 89 TYR A N 1
ATOM 753 C CA . TYR A 1 89 ? 7.911 -3.491 -14.818 1.00 77.00 89 TYR A CA 1
ATOM 754 C C . TYR A 1 89 ? 6.979 -2.450 -15.457 1.00 77.00 89 TYR A C 1
ATOM 756 O O . TYR A 1 89 ? 6.140 -1.858 -14.782 1.00 77.00 89 TYR A O 1
ATOM 764 N N . SER A 1 90 ? 7.077 -2.239 -16.776 1.00 81.31 90 SER A N 1
ATOM 765 C CA . SER A 1 90 ? 6.263 -1.238 -17.478 1.00 81.31 90 SER A CA 1
ATOM 766 C C . SER A 1 90 ? 4.770 -1.562 -17.440 1.00 81.31 90 SER A C 1
ATOM 768 O O . SER A 1 90 ? 3.955 -0.652 -17.286 1.00 81.31 90 SER A O 1
ATOM 770 N N . LYS A 1 91 ? 4.404 -2.844 -17.552 1.00 84.50 91 LYS A N 1
ATOM 771 C CA . LYS A 1 91 ? 3.011 -3.294 -17.456 1.00 84.50 91 LYS A CA 1
ATOM 772 C C . LYS A 1 91 ? 2.430 -3.004 -16.072 1.00 84.50 91 LYS A C 1
ATOM 774 O O . LYS A 1 91 ? 1.351 -2.422 -15.987 1.00 84.50 91 LYS A O 1
ATOM 779 N N . GLU A 1 92 ? 3.148 -3.370 -15.013 1.00 84.81 92 GLU A N 1
ATOM 780 C CA . GLU A 1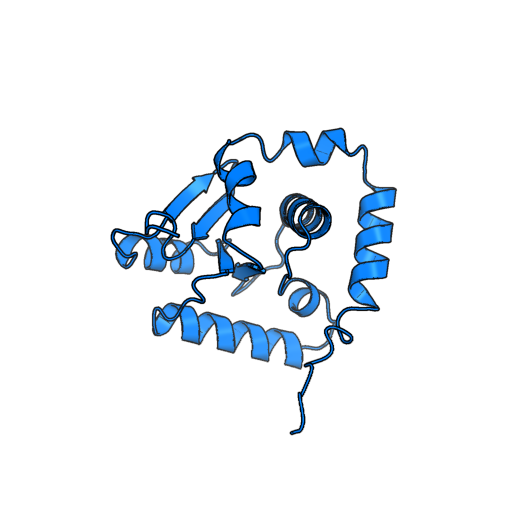 92 ? 2.696 -3.158 -13.635 1.00 84.81 92 GLU A CA 1
ATOM 781 C C . GLU A 1 92 ? 2.634 -1.668 -13.279 1.00 84.81 92 GLU A C 1
ATOM 783 O O . GLU A 1 92 ? 1.637 -1.204 -12.727 1.00 84.81 92 GLU A O 1
ATOM 788 N N . LYS A 1 93 ? 3.634 -0.883 -13.697 1.00 83.94 93 LYS A N 1
ATOM 789 C CA . LYS A 1 93 ? 3.624 0.575 -13.543 1.00 83.94 93 LYS A CA 1
ATOM 790 C C . LYS A 1 93 ? 2.398 1.208 -14.203 1.00 83.94 93 LYS A C 1
ATOM 792 O O . LYS A 1 93 ? 1.709 1.994 -13.560 1.00 83.94 93 LYS A O 1
ATOM 797 N N . LYS A 1 94 ? 2.094 0.853 -15.458 1.00 86.56 94 LYS A N 1
ATOM 798 C CA . LYS A 1 94 ? 0.926 1.394 -16.173 1.00 86.56 94 LYS A CA 1
ATOM 799 C C . LYS A 1 94 ? -0.387 1.000 -15.492 1.00 86.56 94 LYS A C 1
ATOM 801 O O . LYS A 1 94 ? -1.282 1.831 -15.375 1.00 86.56 94 LYS A O 1
ATOM 806 N N . ARG A 1 95 ? -0.489 -0.246 -15.014 1.00 88.50 95 ARG A N 1
ATOM 807 C CA . ARG A 1 95 ? -1.649 -0.726 -14.251 1.00 88.50 95 ARG A CA 1
ATOM 808 C C . ARG A 1 95 ? -1.883 0.138 -13.008 1.00 88.50 95 ARG A C 1
ATOM 810 O O . ARG A 1 95 ? -2.988 0.629 -12.823 1.00 88.50 95 ARG A O 1
ATOM 817 N N . LEU A 1 96 ? -0.843 0.369 -12.206 1.00 87.94 96 LEU A N 1
ATOM 818 C CA . LEU A 1 96 ? -0.927 1.183 -10.989 1.00 87.94 96 LEU A CA 1
ATOM 819 C C . LEU A 1 96 ? -1.220 2.658 -11.280 1.00 87.94 96 LEU A C 1
ATOM 821 O O . LEU A 1 96 ? -2.023 3.263 -10.581 1.00 87.94 96 LEU A O 1
ATOM 825 N N . GLN A 1 97 ? -0.613 3.230 -12.324 1.00 86.56 97 GLN A N 1
ATOM 826 C CA . GLN A 1 97 ? -0.913 4.600 -12.750 1.00 86.56 97 GLN A CA 1
ATOM 827 C C . GLN A 1 97 ? -2.392 4.760 -13.105 1.00 86.56 97 GLN A C 1
ATOM 829 O O . GLN A 1 97 ? -3.023 5.701 -12.639 1.00 86.56 97 GLN A O 1
ATOM 834 N N . ASN A 1 98 ? -2.958 3.821 -13.866 1.00 86.88 98 ASN A N 1
ATOM 835 C CA . ASN A 1 98 ? -4.380 3.845 -14.196 1.00 86.88 98 ASN A CA 1
ATOM 836 C C . ASN A 1 98 ? -5.259 3.712 -12.946 1.00 86.88 98 ASN A C 1
ATOM 838 O O . ASN A 1 98 ? -6.194 4.489 -12.806 1.00 86.88 98 ASN A O 1
ATOM 842 N N . GLN A 1 99 ? -4.931 2.801 -12.021 1.00 88.12 99 GLN A N 1
ATOM 843 C CA . GLN A 1 99 ? -5.677 2.653 -10.762 1.00 88.12 99 GLN A CA 1
ATOM 844 C C . GLN A 1 99 ? -5.705 3.952 -9.953 1.00 88.12 99 GLN A C 1
ATOM 846 O O . GLN A 1 99 ? -6.759 4.363 -9.485 1.00 88.12 99 GLN A O 1
ATOM 851 N N . ILE A 1 100 ? -4.563 4.635 -9.840 1.00 86.94 100 ILE A N 1
ATOM 852 C CA . ILE A 1 100 ? -4.464 5.914 -9.124 1.00 86.94 100 ILE A CA 1
ATOM 853 C C . ILE A 1 100 ? -5.255 7.014 -9.838 1.00 86.94 100 ILE A C 1
ATOM 855 O O . ILE A 1 100 ? -5.942 7.791 -9.184 1.00 86.94 100 ILE A O 1
ATOM 859 N N . LEU A 1 101 ? -5.158 7.094 -11.169 1.00 84.38 101 LEU A N 1
ATOM 860 C CA . LEU A 1 101 ? -5.865 8.103 -11.964 1.00 84.38 101 LEU A CA 1
ATOM 861 C C . LEU A 1 101 ? -7.385 7.913 -11.932 1.00 84.38 101 LEU A C 1
ATOM 863 O O . LEU A 1 101 ? -8.117 8.896 -11.929 1.00 84.38 101 LEU A O 1
ATOM 867 N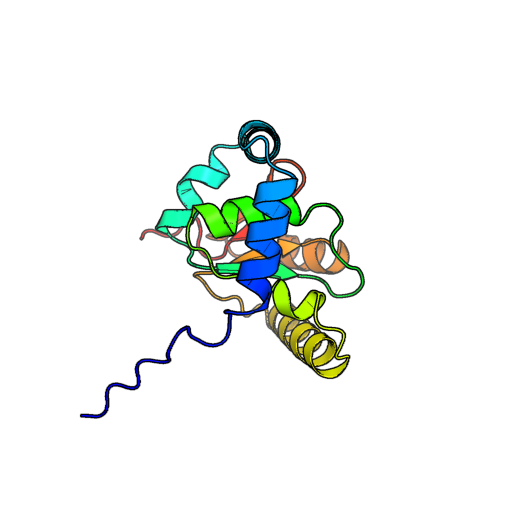 N . MET A 1 102 ? -7.848 6.664 -11.923 1.00 85.25 102 MET A N 1
ATOM 868 C CA . MET A 1 102 ? -9.270 6.312 -11.917 1.00 85.25 102 MET A CA 1
ATOM 869 C C . MET A 1 102 ? -9.848 6.186 -10.501 1.00 85.25 102 MET A C 1
ATOM 871 O O . MET A 1 102 ? -11.054 6.030 -10.357 1.00 85.25 102 MET A O 1
ATOM 875 N N . ASN A 1 103 ? -9.010 6.280 -9.460 1.00 82.88 103 ASN A N 1
ATOM 876 C CA . ASN A 1 103 ? -9.373 5.996 -8.069 1.00 82.88 103 ASN A CA 1
ATOM 877 C C . ASN A 1 103 ? -9.981 4.586 -7.885 1.00 82.88 103 ASN A C 1
ATOM 879 O O . ASN A 1 103 ? -10.877 4.377 -7.071 1.00 82.88 103 ASN A O 1
ATOM 883 N N . GLU A 1 104 ? -9.500 3.617 -8.668 1.00 88.06 104 GLU A N 1
ATOM 884 C CA . GLU A 1 104 ? -9.991 2.236 -8.699 1.00 88.06 104 GLU A CA 1
ATOM 885 C C . GLU A 1 104 ? -9.029 1.313 -7.944 1.00 88.06 104 GLU A C 1
ATOM 887 O O . GLU A 1 104 ? -8.068 0.762 -8.500 1.00 88.06 104 GLU A O 1
ATOM 892 N N . PHE A 1 105 ? -9.294 1.146 -6.650 1.00 91.00 105 PHE A N 1
ATOM 893 C CA . PHE A 1 105 ? -8.517 0.292 -5.758 1.00 91.00 105 PHE A CA 1
ATOM 894 C C . PHE A 1 105 ? -9.268 -1.002 -5.422 1.00 91.00 105 PHE A C 1
ATOM 896 O O . PHE A 1 105 ? -10.489 -1.039 -5.353 1.00 91.00 105 PHE A O 1
ATOM 903 N N . GLU A 1 106 ? -8.519 -2.088 -5.241 1.00 91.25 106 GLU A N 1
ATOM 904 C CA . GLU A 1 106 ? -9.041 -3.384 -4.811 1.00 91.25 106 GLU A CA 1
ATOM 905 C C . GLU A 1 106 ? -9.319 -3.330 -3.303 1.00 91.25 106 GLU A C 1
ATOM 907 O O . GLU A 1 106 ? -8.390 -3.137 -2.516 1.00 91.25 106 GLU A O 1
ATOM 912 N N . ASP A 1 107 ? -10.564 -3.579 -2.896 1.00 92.19 107 ASP A N 1
ATOM 913 C CA . ASP A 1 107 ? -11.001 -3.497 -1.491 1.00 92.19 107 ASP A CA 1
ATOM 914 C C . ASP A 1 107 ? -10.259 -4.446 -0.541 1.00 92.19 107 ASP A C 1
ATOM 916 O O . ASP A 1 107 ? -10.127 -4.186 0.651 1.00 92.19 107 ASP A O 1
ATOM 920 N N . TYR A 1 108 ? -9.739 -5.551 -1.070 1.00 92.38 108 TYR A N 1
ATOM 921 C CA . TYR A 1 108 ? -8.990 -6.562 -0.321 1.00 92.38 108 TYR A CA 1
ATOM 922 C C . TYR A 1 108 ? -7.465 -6.362 -0.400 1.00 92.38 108 TYR A C 1
ATOM 924 O O . TYR A 1 108 ? -6.701 -7.230 0.039 1.00 92.38 108 TYR A O 1
ATOM 932 N N . SER A 1 109 ? -6.996 -5.230 -0.940 1.00 93.56 109 SER A N 1
ATOM 933 C CA . SER A 1 109 ? -5.577 -4.883 -1.035 1.00 93.56 109 SER A CA 1
ATOM 934 C C . SER A 1 109 ? -5.205 -3.704 -0.140 1.00 93.56 109 SER A C 1
ATOM 936 O O . SER A 1 109 ? -5.823 -2.647 -0.170 1.00 93.56 109 SER A O 1
ATOM 938 N N . ILE A 1 110 ? -4.092 -3.847 0.573 1.00 93.75 110 ILE A N 1
ATOM 939 C CA . ILE A 1 110 ? -3.403 -2.740 1.237 1.00 93.75 110 ILE A CA 1
ATOM 940 C C . ILE A 1 110 ? -2.409 -2.145 0.254 1.00 93.75 110 ILE A C 1
ATOM 942 O O . ILE A 1 110 ? -1.689 -2.876 -0.423 1.00 93.75 110 ILE A O 1
ATOM 946 N N . TYR A 1 111 ? -2.333 -0.827 0.189 1.00 92.88 111 TYR A N 1
ATOM 947 C CA . TYR A 1 111 ? -1.448 -0.110 -0.710 1.00 92.88 111 TYR A CA 1
ATOM 948 C C . TYR A 1 111 ? -0.373 0.621 0.080 1.00 92.88 111 TYR A C 1
ATOM 950 O O . TYR A 1 111 ? -0.665 1.441 0.949 1.00 92.88 111 TYR A O 1
ATOM 958 N N . TYR A 1 112 ? 0.882 0.334 -0.246 1.00 91.12 112 TYR A N 1
ATOM 959 C CA . TYR A 1 112 ? 2.030 1.061 0.280 1.00 91.12 112 TYR A CA 1
ATOM 960 C C . TYR A 1 112 ? 2.543 2.053 -0.760 1.00 91.12 112 TYR A C 1
ATOM 962 O O . TYR A 1 112 ? 2.929 1.656 -1.862 1.00 91.12 112 TYR A O 1
ATOM 970 N N . PHE A 1 113 ? 2.592 3.328 -0.383 1.00 89.25 113 PHE A N 1
ATOM 971 C CA . PHE A 1 113 ? 3.064 4.415 -1.231 1.00 89.25 113 PHE A CA 1
ATOM 972 C C . PHE A 1 113 ? 4.476 4.841 -0.837 1.00 89.25 113 PHE A C 1
ATOM 974 O O . PHE A 1 113 ? 4.746 5.206 0.307 1.00 89.25 113 PHE A O 1
ATOM 981 N N . HIS A 1 114 ? 5.382 4.839 -1.810 1.00 84.25 114 HIS A N 1
ATOM 982 C CA . HIS A 1 114 ? 6.694 5.472 -1.659 1.00 84.25 114 HIS A CA 1
ATOM 983 C C . HIS A 1 114 ? 6.767 6.828 -2.363 1.00 84.25 114 HIS A C 1
ATOM 985 O O . HIS A 1 114 ? 7.465 7.727 -1.902 1.00 84.25 114 HIS A O 1
ATOM 991 N N . ASP A 1 115 ? 6.026 6.975 -3.458 1.00 83.50 115 ASP A N 1
ATOM 992 C CA . ASP A 1 115 ? 5.922 8.214 -4.216 1.00 83.50 115 ASP A CA 1
ATOM 993 C C . ASP A 1 115 ? 5.003 9.221 -3.512 1.00 83.50 115 ASP A C 1
ATOM 995 O O . ASP A 1 115 ? 3.882 8.888 -3.113 1.00 83.50 115 ASP A O 1
ATOM 999 N N . LEU A 1 116 ? 5.507 10.442 -3.323 1.00 86.12 116 LEU A N 1
ATOM 1000 C CA . LEU A 1 116 ? 4.821 11.488 -2.565 1.00 86.12 116 LEU A CA 1
ATOM 1001 C C . LEU A 1 116 ? 3.656 12.110 -3.337 1.00 86.12 116 LEU A C 1
ATOM 1003 O O . LEU A 1 116 ? 2.660 12.474 -2.712 1.00 86.12 116 LEU A O 1
ATOM 1007 N N . ASP A 1 117 ? 3.746 12.200 -4.662 1.00 86.94 117 ASP A N 1
ATOM 1008 C CA . ASP A 1 117 ? 2.691 12.785 -5.491 1.00 86.94 117 ASP A CA 1
ATOM 1009 C C . ASP A 1 117 ? 1.487 11.842 -5.532 1.00 86.94 117 ASP A C 1
ATOM 1011 O O . ASP A 1 117 ? 0.351 12.246 -5.271 1.00 86.94 117 ASP A O 1
ATOM 1015 N N . ALA A 1 118 ? 1.747 10.550 -5.749 1.00 86.38 118 ALA A N 1
ATOM 1016 C CA . ALA A 1 118 ? 0.743 9.501 -5.658 1.00 86.38 118 ALA A CA 1
ATOM 1017 C C . ALA A 1 118 ? 0.104 9.461 -4.264 1.00 86.38 118 ALA A C 1
ATOM 1019 O O . ALA A 1 118 ? -1.117 9.391 -4.156 1.00 86.38 118 ALA A O 1
ATOM 1020 N N . TRP A 1 119 ? 0.902 9.562 -3.195 1.00 90.94 119 TRP A N 1
ATOM 1021 C CA . TRP A 1 119 ? 0.376 9.610 -1.830 1.00 90.94 119 TRP A CA 1
ATOM 1022 C C . TRP A 1 119 ? -0.518 10.828 -1.578 1.00 90.94 119 TRP A C 1
ATOM 1024 O O . TRP A 1 119 ? -1.597 10.699 -1.002 1.00 90.94 119 TRP A O 1
ATOM 1034 N N . THR A 1 120 ? -0.095 12.006 -2.035 1.00 90.69 120 THR A N 1
ATOM 1035 C CA . THR A 1 120 ? -0.862 13.249 -1.885 1.00 90.69 120 THR A CA 1
ATOM 1036 C C . THR A 1 120 ? -2.203 13.150 -2.606 1.00 90.69 120 THR A C 1
ATOM 1038 O O . THR A 1 120 ? -3.227 13.560 -2.061 1.00 90.69 120 THR A O 1
ATOM 1041 N N . ASN A 1 121 ? -2.222 12.531 -3.790 1.00 88.81 121 ASN A N 1
ATOM 1042 C CA . ASN A 1 121 ? -3.454 12.262 -4.525 1.00 88.81 121 ASN A CA 1
ATOM 1043 C C . ASN A 1 121 ? -4.435 11.401 -3.703 1.00 88.81 121 ASN A C 1
ATOM 1045 O O . ASN A 1 121 ? -5.607 11.756 -3.585 1.00 88.81 121 ASN A O 1
ATOM 1049 N N . ILE A 1 122 ? -3.954 10.331 -3.058 1.00 91.75 122 ILE A N 1
ATOM 1050 C CA . ILE A 1 122 ? -4.793 9.497 -2.181 1.00 91.75 122 ILE A CA 1
ATOM 1051 C C . ILE A 1 122 ? -5.365 10.296 -1.017 1.00 91.75 122 ILE A C 1
ATOM 1053 O O . ILE A 1 122 ? -6.561 10.224 -0.754 1.00 91.75 122 ILE A O 1
ATOM 1057 N N . ILE A 1 123 ? -4.533 11.067 -0.313 1.00 93.88 123 ILE A N 1
ATOM 1058 C CA . ILE A 1 123 ? -4.990 11.844 0.845 1.00 93.88 123 ILE A CA 1
ATOM 1059 C C . ILE A 1 123 ? -6.117 12.811 0.465 1.00 93.88 123 ILE A C 1
ATOM 1061 O O . ILE A 1 123 ? -7.058 12.971 1.243 1.00 93.88 123 ILE A O 1
ATOM 1065 N N . ASN A 1 124 ? -6.048 13.396 -0.731 1.00 91.56 124 ASN A N 1
ATOM 1066 C CA . ASN A 1 124 ? -7.041 14.347 -1.221 1.00 91.56 124 ASN A CA 1
ATOM 1067 C C . ASN A 1 124 ? -8.345 13.687 -1.701 1.00 91.56 124 ASN A C 1
ATOM 1069 O O . ASN A 1 124 ? -9.383 14.340 -1.668 1.00 91.56 124 ASN A O 1
ATOM 1073 N N . ASN A 1 125 ? -8.303 12.422 -2.136 1.00 89.69 125 ASN A N 1
ATOM 1074 C CA . ASN A 1 125 ? -9.434 11.748 -2.791 1.00 89.69 125 ASN A CA 1
ATOM 1075 C C . ASN A 1 125 ? -10.001 10.541 -2.027 1.00 89.69 125 ASN A C 1
ATOM 1077 O O . ASN A 1 125 ? -10.966 9.929 -2.482 1.00 89.69 125 ASN A O 1
ATOM 1081 N N . LYS A 1 126 ? -9.424 10.180 -0.876 1.00 91.00 126 LYS A N 1
ATOM 1082 C CA . LYS A 1 126 ? -9.871 9.026 -0.086 1.00 91.00 126 LYS A CA 1
ATOM 1083 C C . LYS A 1 126 ? -11.342 9.140 0.332 1.00 91.00 126 LYS A C 1
ATOM 1085 O O . LYS A 1 126 ? -11.819 10.209 0.726 1.00 91.00 126 LYS A O 1
ATOM 1090 N N . GLY A 1 127 ? -12.030 8.004 0.358 1.00 90.50 127 GLY A N 1
ATOM 1091 C CA . GLY A 1 127 ? -13.370 7.897 0.916 1.00 90.50 127 GLY A CA 1
ATOM 1092 C C . GLY A 1 127 ? -13.394 8.049 2.446 1.00 90.50 127 GLY A C 1
ATOM 1093 O O . GLY A 1 127 ? -12.359 7.966 3.120 1.00 90.50 127 GLY A O 1
ATOM 1094 N N . PRO A 1 128 ? -14.583 8.250 3.043 1.00 91.88 128 PRO A N 1
ATOM 1095 C CA . PRO A 1 128 ? -14.742 8.314 4.497 1.00 91.88 128 PRO A CA 1
ATOM 1096 C C . PRO A 1 128 ? -14.449 6.976 5.191 1.00 91.88 128 PRO A C 1
ATOM 1098 O O . PRO A 1 128 ? -14.016 6.978 6.340 1.00 91.88 128 PRO A O 1
ATOM 1101 N N . GLN A 1 129 ? -14.648 5.854 4.492 1.00 93.88 129 GLN A N 1
ATOM 1102 C CA . GLN A 1 129 ? -14.391 4.507 5.015 1.00 93.88 129 GLN A CA 1
ATOM 1103 C C . GLN A 1 129 ? -12.953 4.034 4.804 1.00 93.88 129 GLN A C 1
ATOM 1105 O O . GLN A 1 129 ? -12.563 2.982 5.311 1.00 93.88 129 GLN A O 1
ATOM 1110 N N . ASP A 1 130 ? -12.148 4.814 4.090 1.00 93.81 130 ASP A N 1
ATOM 1111 C CA . ASP A 1 130 ? -10.784 4.442 3.773 1.00 93.81 130 ASP A CA 1
ATOM 1112 C C . ASP A 1 130 ? -9.826 4.823 4.896 1.00 93.81 130 ASP A C 1
ATOM 1114 O O . ASP A 1 130 ? -9.888 5.908 5.492 1.00 93.81 130 ASP A O 1
ATOM 1118 N N . TYR A 1 131 ? -8.849 3.955 5.121 1.00 94.12 131 TYR A N 1
ATOM 1119 C CA . TYR A 1 131 ? -7.686 4.282 5.922 1.00 94.12 131 TYR A CA 1
ATOM 1120 C C . TYR A 1 131 ? -6.600 4.873 5.028 1.00 94.12 131 TYR A C 1
ATOM 1122 O O . TYR A 1 131 ? -6.195 4.237 4.064 1.00 94.12 131 TYR A O 1
ATOM 1130 N N . ALA A 1 132 ? -6.086 6.058 5.362 1.00 95.12 132 ALA A N 1
ATOM 1131 C CA . ALA A 1 132 ? -4.925 6.644 4.691 1.00 95.12 132 ALA A CA 1
ATOM 1132 C C . ALA A 1 132 ? -4.068 7.420 5.700 1.00 95.12 132 ALA A C 1
ATOM 1134 O O . ALA A 1 132 ? -4.372 8.570 6.026 1.00 95.12 132 ALA A O 1
ATOM 1135 N N . LYS A 1 133 ? -3.033 6.779 6.254 1.00 94.56 133 LYS A N 1
ATOM 1136 C CA . LYS A 1 133 ? -2.109 7.395 7.221 1.00 94.56 133 LYS A CA 1
ATOM 1137 C C . LYS A 1 133 ? -0.693 6.850 7.075 1.00 94.56 133 LYS A C 1
ATOM 1139 O O . LYS A 1 133 ? -0.473 5.782 6.509 1.00 94.56 133 LYS A O 1
ATOM 1144 N N . GLU A 1 134 ? 0.264 7.587 7.631 1.00 93.88 134 GLU A N 1
ATOM 1145 C CA . GLU A 1 134 ? 1.602 7.057 7.866 1.00 93.88 134 GLU A CA 1
ATOM 1146 C C . GLU A 1 134 ? 1.630 6.261 9.179 1.00 93.88 134 GLU A C 1
ATOM 1148 O O . GLU A 1 134 ? 1.240 6.770 10.230 1.00 93.88 134 GLU A O 1
ATOM 1153 N N . VAL A 1 135 ? 2.081 5.008 9.112 1.00 92.06 135 VAL A N 1
ATOM 1154 C CA . VAL A 1 135 ? 2.164 4.076 10.243 1.00 92.06 135 VAL A CA 1
ATOM 1155 C C . VAL A 1 135 ? 3.541 3.441 10.243 1.00 92.06 135 VAL A C 1
ATOM 1157 O O . VAL A 1 135 ? 3.943 2.871 9.236 1.00 92.06 135 VAL A O 1
ATOM 1160 N N . ASP A 1 136 ? 4.280 3.551 11.348 1.00 89.88 136 ASP A N 1
ATOM 1161 C CA . ASP A 1 136 ? 5.649 3.023 11.477 1.00 89.88 136 ASP A CA 1
ATOM 1162 C C . ASP A 1 136 ? 6.596 3.451 10.328 1.00 89.88 136 ASP A C 1
ATOM 1164 O O . ASP A 1 136 ? 7.534 2.745 9.957 1.00 89.88 136 ASP A O 1
ATOM 1168 N N . GLY A 1 137 ? 6.354 4.635 9.751 1.00 88.56 137 GLY A N 1
ATOM 1169 C CA . GLY A 1 137 ? 7.116 5.172 8.621 1.00 88.56 137 GLY A CA 1
ATOM 1170 C C . GLY A 1 137 ? 6.695 4.649 7.242 1.00 88.56 137 GLY A C 1
ATOM 1171 O O . GLY A 1 137 ? 7.431 4.860 6.273 1.00 88.56 137 GLY A O 1
ATOM 1172 N N . TYR A 1 138 ? 5.543 3.976 7.147 1.00 89.88 138 TYR A N 1
ATOM 1173 C CA . TYR A 1 138 ? 4.923 3.503 5.909 1.00 89.88 138 TYR A CA 1
ATOM 1174 C C . TYR A 1 138 ? 3.670 4.312 5.593 1.00 89.88 138 TYR A C 1
ATOM 1176 O O . TYR A 1 138 ? 2.764 4.392 6.417 1.00 89.88 138 TYR A O 1
ATOM 1184 N N . LYS A 1 139 ? 3.585 4.876 4.387 1.00 92.94 139 LYS A N 1
ATOM 1185 C CA . LYS A 1 139 ? 2.372 5.542 3.898 1.00 92.94 139 LYS A CA 1
ATOM 1186 C C . LYS A 1 139 ? 1.414 4.480 3.388 1.00 92.94 139 LYS A C 1
ATOM 1188 O O . LYS A 1 139 ? 1.648 3.895 2.328 1.00 92.94 139 LYS A O 1
ATOM 1193 N N . ILE A 1 140 ? 0.395 4.191 4.187 1.00 93.94 140 ILE A N 1
ATOM 1194 C CA . ILE A 1 140 ? -0.534 3.099 3.939 1.00 93.94 140 ILE A CA 1
ATOM 1195 C C . ILE A 1 140 ? -1.899 3.648 3.577 1.00 93.94 140 ILE A C 1
ATOM 1197 O O . ILE A 1 140 ? -2.457 4.478 4.294 1.00 93.94 140 ILE A O 1
ATOM 1201 N N . TYR A 1 141 ? -2.437 3.115 2.490 1.00 94.94 141 TYR A N 1
ATOM 1202 C CA . TYR A 1 141 ? -3.832 3.236 2.116 1.00 94.94 141 TYR A CA 1
ATOM 1203 C C . TYR A 1 141 ? -4.493 1.859 2.167 1.00 94.94 141 TYR A C 1
ATOM 1205 O O . TYR A 1 141 ? -3.941 0.886 1.655 1.00 94.94 141 TYR A O 1
ATOM 1213 N N . ALA A 1 142 ? -5.655 1.768 2.796 1.00 94.75 142 ALA A N 1
ATOM 1214 C CA . ALA A 1 142 ? -6.448 0.553 2.860 1.00 94.75 142 ALA A CA 1
ATOM 1215 C C . ALA A 1 142 ? -7.915 0.933 2.583 1.00 94.75 142 ALA A C 1
ATOM 1217 O O . ALA A 1 142 ? -8.530 1.601 3.429 1.00 94.75 142 ALA A O 1
ATOM 1218 N N . PRO A 1 143 ? -8.446 0.597 1.393 1.00 94.25 143 PRO A N 1
ATOM 1219 C CA . PRO A 1 143 ? -9.821 0.913 1.031 1.00 94.25 143 PRO A CA 1
ATOM 1220 C C . PRO A 1 143 ? -10.804 0.241 1.982 1.00 94.25 143 PRO A C 1
ATOM 1222 O O . PRO A 1 143 ? -10.555 -0.872 2.445 1.00 94.25 143 PRO A O 1
ATOM 1225 N N . ASN A 1 144 ? -11.927 0.903 2.263 1.00 92.69 144 ASN A N 1
ATOM 1226 C CA . ASN A 1 144 ? -13.020 0.323 3.047 1.00 92.69 144 ASN A CA 1
ATOM 1227 C C . ASN A 1 144 ? -12.598 -0.221 4.424 1.00 92.69 144 ASN A C 1
ATOM 1229 O O . ASN A 1 144 ? -13.253 -1.102 4.970 1.00 92.69 144 ASN A O 1
ATOM 1233 N N . PHE A 1 145 ? -11.518 0.284 5.023 1.00 92.19 145 PHE A N 1
ATOM 1234 C CA . PHE A 1 145 ? -10.993 -0.200 6.301 1.00 92.19 145 PHE A CA 1
ATOM 1235 C C . PHE A 1 145 ? -11.979 -0.070 7.467 1.00 92.19 145 PHE A C 1
ATOM 1237 O O . PHE A 1 145 ? -11.998 -0.938 8.336 1.00 92.19 145 PHE A O 1
ATOM 1244 N N . PHE A 1 146 ? -12.782 0.995 7.492 1.00 90.12 146 PHE A N 1
ATOM 1245 C CA . PHE A 1 146 ? -13.738 1.263 8.572 1.00 90.12 146 PHE A CA 1
ATOM 1246 C C . PHE A 1 146 ? -15.151 0.731 8.297 1.00 90.12 146 PHE A C 1
ATOM 1248 O O . PHE A 1 146 ? -15.975 0.731 9.209 1.00 90.12 146 PHE A O 1
ATOM 1255 N N . SER A 1 147 ? -15.421 0.234 7.085 1.00 87.31 147 SER A N 1
ATOM 1256 C CA . SER A 1 147 ? -16.697 -0.408 6.745 1.00 87.31 147 SER A CA 1
ATOM 1257 C C . SER A 1 147 ? -16.909 -1.667 7.593 1.00 87.31 147 SER A C 1
ATOM 1259 O O . SER A 1 147 ? -15.937 -2.313 7.984 1.00 87.31 147 SER A O 1
ATOM 1261 N N . GLU A 1 148 ? -18.146 -2.059 7.883 1.00 74.62 148 GLU A N 1
ATOM 1262 C CA . GLU A 1 148 ? -18.425 -3.339 8.559 1.00 74.62 148 GLU A CA 1
ATOM 1263 C C . GLU A 1 148 ? -17.983 -4.532 7.676 1.00 74.62 148 GLU A C 1
ATOM 1265 O O . GLU A 1 148 ? -17.883 -4.382 6.457 1.00 74.62 148 GLU A O 1
ATOM 1270 N N . LYS A 1 149 ? -17.587 -5.664 8.289 1.00 59.84 149 LYS A N 1
ATOM 1271 C CA . LYS A 1 149 ? -17.153 -6.876 7.554 1.00 59.84 149 LYS A CA 1
ATOM 1272 C C . LYS A 1 149 ? -18.345 -7.608 6.948 1.00 59.84 149 LYS A C 1
ATOM 1274 O O . LYS A 1 149 ? -19.378 -7.684 7.645 1.00 59.84 149 LYS A O 1
#

Foldseek 3Di:
DDDPPVPPPVPPPVVVVLVVVCVVPDPVVVLVVLQPDPVLVCLLVQAQAEEEQDLDDDDPPCNSVVSSCVVSNHYYPNVLVVDPDPVSVVVSNVVSVVCLVVVPDDQRYKYWDPDPVSLVSCVVDADPQWDFDQGSNTGIIHHNNNPDD

Radius of gyration: 15.75 Å; chains: 1; bounding box: 39×42×36 Å